Protein AF-A0A9D9D1Y9-F1 (afdb_monomer)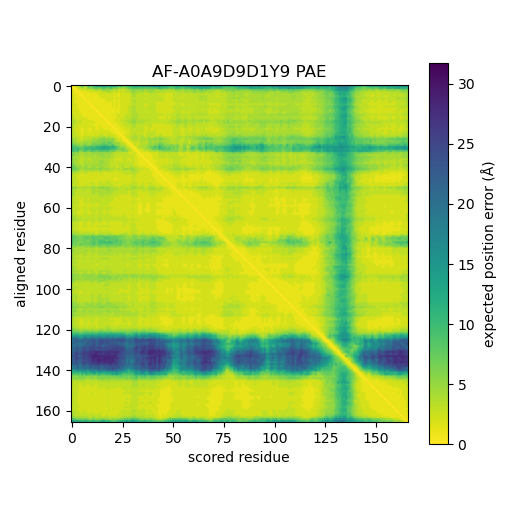

Secondary structure (DSSP, 8-state):
--S-HHHHHHHHHHHH-TT-------S---TTTHHHHHTTS--S-EEE----HHHHHHHHHHHHHHT--EEEE---TT---GGGEEEEEGGG--S-HHHHHHHHHHHHTT---SSEEEEE-SPPPGGGEE----SS-S-EE---THHHHHHHHHHHHHHHHHHHT-

pLDDT: mean 89.99, std 13.24, range [43.78, 98.75]

Structure (mmCIF, N/CA/C/O backbone):
data_AF-A0A9D9D1Y9-F1
#
_entry.id   AF-A0A9D9D1Y9-F1
#
loop_
_atom_site.group_PDB
_atom_site.id
_atom_site.type_symbol
_atom_site.label_atom_id
_atom_site.label_alt_id
_atom_site.label_comp_id
_atom_site.label_asym_id
_atom_site.label_entity_id
_atom_site.label_seq_id
_atom_site.pdbx_PDB_ins_code
_atom_site.Cartn_x
_atom_site.Cartn_y
_atom_site.Cartn_z
_atom_site.occupancy
_atom_site.B_iso_or_equiv
_atom_site.auth_seq_id
_atom_site.auth_comp_id
_atom_site.auth_asym_id
_atom_site.auth_atom_id
_atom_site.pdbx_PDB_model_num
ATOM 1 N N . VAL A 1 1 ? 2.431 9.521 -23.962 1.00 82.31 1 VAL A N 1
ATOM 2 C CA . VAL A 1 1 ? 3.677 9.560 -23.153 1.00 82.31 1 VAL A CA 1
ATOM 3 C C . VAL A 1 1 ? 3.957 11.020 -22.799 1.00 82.31 1 VAL A C 1
ATOM 5 O O . VAL A 1 1 ? 3.660 11.857 -23.636 1.00 82.31 1 VAL A O 1
ATOM 8 N N . GLY A 1 2 ? 4.406 11.341 -21.578 1.00 90.81 2 GLY A N 1
ATOM 9 C CA . GLY A 1 2 ? 4.675 12.728 -21.133 1.00 90.81 2 GLY A CA 1
ATOM 10 C C . GLY A 1 2 ? 3.537 13.443 -20.382 1.00 90.81 2 GLY A C 1
ATOM 11 O O . GLY A 1 2 ? 3.762 14.499 -19.810 1.00 90.81 2 GLY A O 1
ATOM 12 N N . ARG A 1 3 ? 2.331 12.861 -20.333 1.00 93.19 3 ARG A N 1
ATOM 13 C CA . ARG A 1 3 ? 1.211 13.367 -19.516 1.00 93.19 3 ARG A CA 1
ATOM 14 C C . ARG A 1 3 ? 1.354 12.913 -18.053 1.00 93.19 3 ARG A C 1
ATOM 16 O O . ARG A 1 3 ? 1.838 11.792 -17.845 1.00 93.19 3 ARG A O 1
ATOM 23 N N . PRO A 1 4 ? 0.885 13.695 -17.061 1.00 94.06 4 PRO A N 1
ATOM 24 C CA . PRO A 1 4 ? 0.861 13.265 -15.665 1.00 94.06 4 PRO A CA 1
ATOM 25 C C . PRO A 1 4 ? 0.110 11.946 -15.489 1.00 94.06 4 PRO A C 1
ATOM 27 O O . PRO A 1 4 ? -1.005 11.777 -15.990 1.00 94.06 4 PRO A O 1
ATOM 30 N N . LYS A 1 5 ? 0.706 11.000 -14.753 1.00 94.06 5 LYS A N 1
ATOM 31 C CA . LYS A 1 5 ? 0.113 9.668 -14.533 1.00 94.06 5 LYS A CA 1
ATOM 32 C C . LYS A 1 5 ? -1.271 9.760 -13.887 1.00 94.06 5 LYS A C 1
ATOM 34 O O . LYS A 1 5 ? -2.176 9.035 -14.289 1.00 94.06 5 LYS A O 1
ATOM 39 N N . VAL A 1 6 ? -1.428 10.669 -12.923 1.00 95.38 6 VAL A N 1
ATOM 40 C CA . VAL A 1 6 ? -2.688 10.880 -12.196 1.00 95.38 6 VAL A CA 1
ATOM 41 C C . VAL A 1 6 ? -3.806 11.382 -13.112 1.00 95.38 6 VAL A C 1
ATOM 43 O O . VAL A 1 6 ? -4.933 10.906 -13.003 1.00 95.38 6 VAL A O 1
ATOM 46 N N . ALA A 1 7 ? -3.488 12.254 -14.074 1.00 95.00 7 ALA A N 1
ATOM 47 C CA . ALA A 1 7 ? -4.458 12.766 -15.038 1.00 95.00 7 ALA A CA 1
ATOM 48 C C . ALA A 1 7 ? -4.939 11.660 -15.990 1.00 95.00 7 ALA A C 1
ATOM 50 O O . ALA A 1 7 ? -6.141 11.455 -16.144 1.00 95.00 7 ALA A O 1
ATOM 51 N N . VAL A 1 8 ? -4.005 10.889 -16.562 1.00 96.75 8 VAL A N 1
ATOM 52 C CA . VAL A 1 8 ? -4.331 9.779 -17.476 1.00 96.75 8 VAL A CA 1
ATOM 53 C C . VAL A 1 8 ? -5.170 8.708 -16.774 1.00 96.75 8 VAL A C 1
ATOM 55 O O . VAL A 1 8 ? -6.117 8.184 -17.356 1.00 96.75 8 VAL A O 1
ATOM 58 N N . LEU A 1 9 ? -4.841 8.381 -15.520 1.00 96.31 9 LEU A N 1
ATOM 59 C CA . LEU A 1 9 ? -5.599 7.394 -14.756 1.00 96.31 9 LEU A CA 1
ATOM 60 C C . LEU A 1 9 ? -7.004 7.902 -14.400 1.00 96.31 9 LEU A C 1
ATOM 62 O O . LEU A 1 9 ? -7.958 7.139 -14.506 1.00 96.31 9 LEU A O 1
ATOM 66 N N . SER A 1 10 ? -7.144 9.179 -14.027 1.00 97.25 10 SER A N 1
ATOM 67 C CA . SER A 1 10 ? -8.442 9.797 -13.723 1.00 97.25 10 SER A CA 1
ATOM 68 C C . SER A 1 10 ? -9.383 9.781 -14.929 1.00 97.25 10 SER A C 1
ATOM 70 O O . SER A 1 10 ? -10.527 9.347 -14.802 1.00 97.25 10 SER A O 1
ATOM 72 N N . GLU A 1 11 ? -8.890 10.162 -16.112 1.00 97.06 11 GLU A N 1
ATOM 73 C CA . GLU A 1 11 ? -9.649 10.060 -17.368 1.00 97.06 11 GLU A CA 1
ATOM 74 C C . GLU A 1 11 ? -10.087 8.622 -17.628 1.00 97.06 11 GLU A C 1
ATOM 76 O O . GLU A 1 11 ? -11.275 8.354 -17.792 1.00 97.06 11 GLU A O 1
ATOM 81 N N . ARG A 1 12 ? -9.148 7.672 -17.554 1.00 97.94 12 ARG A N 1
ATOM 82 C CA . ARG A 1 12 ? -9.449 6.267 -17.826 1.00 97.94 12 ARG A CA 1
ATOM 83 C C . ARG A 1 12 ? -10.492 5.688 -16.869 1.00 97.94 12 ARG A C 1
ATOM 85 O O . ARG A 1 12 ? -11.315 4.879 -17.288 1.00 97.94 12 ARG A O 1
ATOM 92 N N . LEU A 1 13 ? -10.447 6.062 -15.592 1.00 97.88 13 LEU A N 1
ATOM 93 C CA . LEU A 1 13 ? -11.426 5.618 -14.600 1.00 97.88 13 LEU A CA 1
ATOM 94 C C . LEU A 1 13 ? -12.806 6.240 -14.848 1.00 97.88 13 LEU A C 1
ATOM 96 O O . LEU A 1 13 ? -13.807 5.534 -14.731 1.00 97.88 13 LEU A O 1
ATOM 100 N N . LYS A 1 14 ? -12.875 7.514 -15.251 1.00 98.12 14 LYS A N 1
ATOM 101 C CA . LYS A 1 14 ? -14.137 8.171 -15.630 1.00 98.12 14 LYS A CA 1
ATOM 102 C C . LYS A 1 14 ? -14.740 7.596 -16.911 1.00 98.12 14 LYS A C 1
ATOM 104 O O . LYS A 1 14 ? -15.956 7.468 -16.978 1.00 98.12 14 LYS A O 1
ATOM 109 N N . ASP A 1 15 ? -13.917 7.173 -17.869 1.00 98.19 15 ASP A N 1
ATOM 110 C CA . ASP A 1 15 ? -14.390 6.455 -19.062 1.00 98.19 15 ASP A CA 1
ATOM 111 C C . ASP A 1 15 ? -15.056 5.116 -18.703 1.00 98.19 15 ASP A C 1
ATOM 113 O O . ASP A 1 15 ? -15.959 4.662 -19.401 1.00 98.19 15 ASP A O 1
ATOM 117 N N . ILE A 1 16 ? -14.601 4.462 -17.626 1.00 98.19 16 ILE A N 1
ATOM 118 C CA . ILE A 1 16 ? -15.179 3.204 -17.127 1.00 98.19 16 ILE A CA 1
ATOM 119 C C . ILE A 1 16 ? -16.464 3.474 -16.338 1.00 98.19 16 ILE A C 1
ATOM 121 O O . ILE A 1 16 ? -17.461 2.780 -16.525 1.00 98.19 16 ILE A O 1
ATOM 125 N N . ASN A 1 17 ? -16.441 4.457 -15.437 1.00 98.19 17 ASN A N 1
A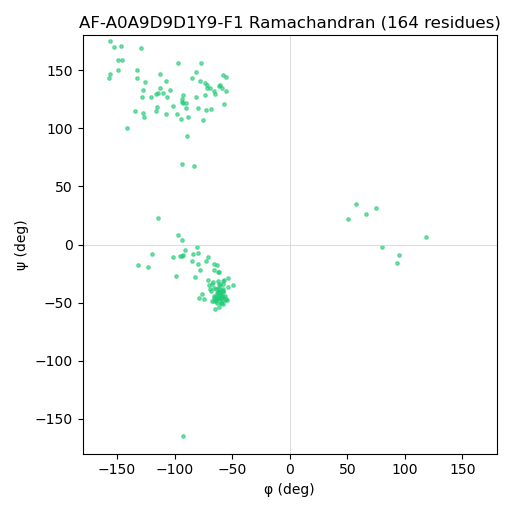TOM 126 C CA . ASN A 1 17 ? -17.598 4.853 -14.643 1.00 98.19 17 ASN A CA 1
ATOM 127 C C . ASN A 1 17 ? -17.643 6.386 -14.483 1.00 98.19 17 ASN A C 1
ATOM 129 O O . ASN A 1 17 ? -16.970 6.932 -13.600 1.00 98.19 17 ASN A O 1
ATOM 133 N N . PRO A 1 18 ? -18.484 7.082 -15.272 1.00 97.62 18 PRO A N 1
ATOM 134 C CA . PRO A 1 18 ? -18.589 8.541 -15.234 1.00 97.62 18 PRO A CA 1
ATOM 135 C C . PRO A 1 18 ? -19.084 9.112 -13.900 1.00 97.62 18 PRO A C 1
ATOM 137 O O . PRO A 1 18 ? -18.903 10.299 -13.641 1.00 97.62 18 PRO A O 1
ATOM 140 N N . ALA A 1 19 ? -19.704 8.293 -13.043 1.00 98.31 19 ALA A N 1
ATOM 141 C CA . ALA A 1 19 ? -20.199 8.725 -11.737 1.00 98.31 19 ALA A CA 1
ATOM 142 C C . ALA A 1 19 ? -19.097 8.816 -10.662 1.00 98.31 19 ALA A C 1
ATOM 144 O O . ALA A 1 19 ? -19.362 9.292 -9.555 1.00 98.31 19 ALA A O 1
ATOM 145 N N . LEU A 1 20 ? -17.869 8.364 -10.954 1.00 97.75 20 LEU A N 1
ATOM 146 C CA . LEU A 1 20 ? -16.757 8.433 -10.008 1.00 97.75 20 LEU A CA 1
ATOM 147 C C . LEU A 1 20 ? -16.369 9.883 -9.701 1.00 97.75 20 LEU A C 1
ATOM 149 O O . LEU A 1 20 ? -16.077 10.685 -10.591 1.00 97.75 20 LEU A O 1
ATOM 153 N N . ARG A 1 21 ? -16.269 10.188 -8.406 1.00 96.12 21 ARG A N 1
ATOM 154 C CA . ARG A 1 21 ? -15.601 11.393 -7.908 1.00 96.12 21 ARG A CA 1
ATOM 155 C C . ARG A 1 21 ? -14.138 11.046 -7.667 1.00 96.12 21 ARG A C 1
ATOM 157 O O . ARG A 1 21 ? -13.847 10.149 -6.883 1.00 96.12 21 ARG A O 1
ATOM 164 N N . ILE A 1 22 ? -13.243 11.704 -8.398 1.00 96.06 22 ILE A N 1
ATOM 165 C CA . ILE A 1 22 ? -11.804 11.430 -8.363 1.00 96.06 22 ILE A CA 1
ATOM 166 C C . ILE A 1 22 ? -11.077 12.738 -8.099 1.00 96.06 22 ILE A C 1
ATOM 168 O O . ILE A 1 22 ? -11.059 13.614 -8.967 1.00 96.06 22 ILE A O 1
ATOM 172 N N . ASP A 1 23 ? -10.446 12.817 -6.935 1.00 93.81 23 ASP A N 1
ATOM 173 C CA . ASP A 1 23 ? -9.508 13.872 -6.582 1.00 93.81 23 ASP A CA 1
ATOM 174 C C . ASP A 1 23 ? -8.091 13.410 -6.936 1.00 93.81 23 ASP A C 1
ATOM 176 O O . ASP A 1 23 ? -7.621 12.364 -6.483 1.00 93.81 23 ASP A O 1
ATOM 180 N N . THR A 1 24 ? -7.407 14.165 -7.795 1.00 93.44 24 THR A N 1
ATOM 181 C CA . THR A 1 24 ? -6.027 13.869 -8.197 1.00 93.44 24 THR A CA 1
ATOM 182 C C . THR A 1 24 ? -5.064 14.811 -7.505 1.00 93.44 24 THR A C 1
ATOM 184 O O . THR A 1 24 ? -5.242 16.026 -7.567 1.00 93.44 24 THR A O 1
ATOM 187 N N . VAL A 1 25 ? -3.994 14.259 -6.941 1.00 90.25 25 VAL A N 1
ATOM 188 C CA . VAL A 1 25 ? -2.893 15.039 -6.376 1.00 90.25 25 VAL A CA 1
ATOM 189 C C . VAL A 1 25 ? -1.635 14.750 -7.185 1.00 90.25 25 VAL A C 1
ATOM 191 O O . VAL A 1 25 ? -1.142 13.623 -7.207 1.00 90.25 25 VAL A O 1
ATOM 194 N N . GLU A 1 26 ? -1.121 15.770 -7.866 1.00 90.12 26 GLU A N 1
ATOM 195 C CA . GLU A 1 26 ? 0.132 15.692 -8.617 1.00 90.12 26 GLU A CA 1
ATOM 196 C C . GLU A 1 26 ? 1.306 16.156 -7.746 1.00 90.12 26 GLU A C 1
ATOM 198 O O . GLU A 1 26 ? 1.883 17.222 -7.943 1.00 90.12 26 GLU A O 1
ATOM 203 N N . SER A 1 27 ? 1.644 15.357 -6.737 1.00 85.31 27 SER A N 1
ATOM 204 C CA . SER A 1 27 ? 2.805 15.586 -5.878 1.00 85.31 27 SER A CA 1
ATOM 205 C C . SER A 1 27 ? 3.438 14.266 -5.448 1.00 85.31 27 SER A C 1
ATOM 207 O O . SER A 1 27 ? 2.816 13.201 -5.499 1.00 85.31 27 SER A O 1
ATOM 209 N N . PHE A 1 28 ? 4.706 14.321 -5.042 1.00 81.25 28 PHE A N 1
ATOM 210 C CA . PHE A 1 28 ? 5.346 13.191 -4.382 1.00 81.25 28 PHE A CA 1
ATOM 211 C C . PHE A 1 28 ? 5.043 13.220 -2.888 1.00 81.25 28 PHE A C 1
ATOM 213 O O . PHE A 1 28 ? 5.009 14.278 -2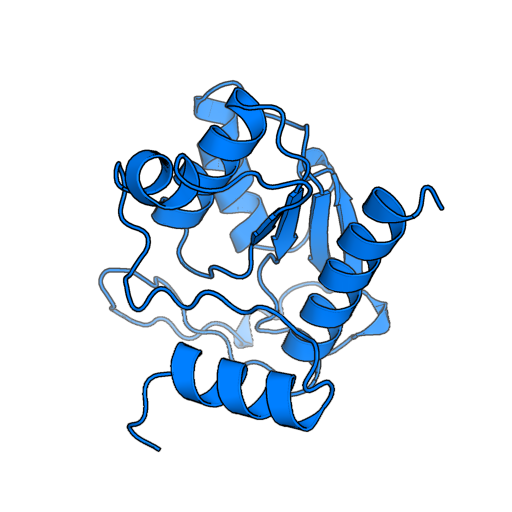.265 1.00 81.25 28 PHE A O 1
ATOM 220 N N . LEU A 1 29 ? 4.864 12.033 -2.309 1.00 83.94 29 LEU A N 1
ATOM 221 C CA . LEU A 1 29 ? 4.785 11.886 -0.865 1.00 83.94 29 LEU A CA 1
ATOM 222 C C . LEU A 1 29 ? 6.200 12.018 -0.285 1.00 83.94 29 LEU A C 1
ATOM 224 O O . LEU A 1 29 ? 7.030 11.122 -0.443 1.00 83.94 29 LEU A O 1
ATOM 228 N N . GLU A 1 30 ? 6.477 13.135 0.372 1.00 81.94 30 GLU A N 1
ATOM 229 C CA . GLU A 1 30 ? 7.732 13.388 1.081 1.00 81.94 30 GLU A CA 1
ATOM 230 C C . GLU A 1 30 ? 7.600 13.085 2.578 1.00 81.94 30 GLU A C 1
ATOM 232 O O . GLU A 1 30 ? 6.500 13.124 3.147 1.00 81.94 30 GLU A O 1
ATOM 237 N N . GLU A 1 31 ? 8.728 12.802 3.233 1.00 71.62 31 GLU A N 1
ATOM 238 C CA . GLU A 1 31 ? 8.776 12.658 4.690 1.00 71.62 31 GLU A CA 1
ATOM 239 C C . GLU A 1 31 ? 8.252 13.955 5.344 1.00 71.62 31 GLU A C 1
ATOM 241 O O . GLU A 1 31 ? 8.754 15.041 5.078 1.00 71.62 31 GLU A O 1
ATOM 246 N N . GLY A 1 32 ? 7.194 13.854 6.156 1.00 78.50 32 GLY A N 1
ATOM 247 C CA . GLY A 1 32 ? 6.539 15.005 6.802 1.00 78.50 32 GLY A CA 1
ATOM 248 C C . GLY A 1 32 ? 5.347 15.609 6.044 1.00 78.50 32 GLY A C 1
ATOM 249 O O . GLY A 1 32 ? 4.529 16.288 6.658 1.00 78.50 32 GLY A O 1
ATOM 250 N N . SER A 1 33 ? 5.170 15.302 4.755 1.00 84.50 33 SER A N 1
ATOM 251 C CA . SER A 1 33 ? 4.039 15.816 3.957 1.00 84.50 33 SER A CA 1
ATOM 252 C C . SER A 1 33 ? 2.750 14.993 4.087 1.00 84.50 33 SER A C 1
ATOM 254 O O . SER A 1 33 ? 1.678 15.464 3.717 1.00 84.50 33 SER A O 1
ATOM 256 N N . VAL A 1 34 ? 2.837 13.772 4.633 1.00 90.94 34 VAL A N 1
ATOM 257 C CA . VAL A 1 34 ? 1.725 12.803 4.669 1.00 90.94 34 VAL A CA 1
ATOM 258 C C . VAL A 1 34 ? 0.481 13.374 5.344 1.00 90.94 34 VAL A C 1
ATOM 260 O O . VAL A 1 34 ? -0.608 13.273 4.792 1.00 90.94 34 VAL A O 1
ATOM 263 N N . ALA A 1 35 ? 0.642 13.993 6.515 1.00 90.94 35 ALA A N 1
ATOM 264 C CA . ALA A 1 35 ? -0.479 14.560 7.258 1.00 90.94 35 ALA A CA 1
ATOM 265 C C . ALA A 1 35 ? -1.109 15.737 6.505 1.00 90.94 35 ALA A C 1
ATOM 267 O O . ALA A 1 35 ? -2.310 15.737 6.278 1.00 90.94 35 ALA A O 1
ATOM 268 N N . ALA A 1 36 ? -0.293 16.680 6.022 1.00 90.44 36 ALA A N 1
ATOM 269 C CA . ALA A 1 36 ? -0.779 17.815 5.238 1.00 90.44 36 ALA A CA 1
ATOM 270 C C . ALA A 1 36 ? -1.540 17.375 3.977 1.00 90.44 36 ALA A C 1
ATOM 272 O O . ALA A 1 36 ? -2.507 18.023 3.582 1.00 90.44 36 ALA A O 1
ATOM 273 N N . LEU A 1 37 ? -1.115 16.265 3.365 1.00 90.00 37 LEU A N 1
ATOM 274 C CA . LEU A 1 37 ? -1.767 15.712 2.190 1.00 90.00 37 LEU A CA 1
ATOM 275 C C . LEU A 1 37 ? -3.068 14.972 2.519 1.00 90.00 37 LEU A C 1
ATOM 277 O O . LEU A 1 37 ? -4.031 15.102 1.773 1.00 90.00 37 LEU A O 1
ATOM 281 N N . LEU A 1 38 ? -3.091 14.164 3.582 1.00 91.69 38 LEU A N 1
ATOM 282 C CA . LEU A 1 38 ? -4.186 13.226 3.845 1.00 91.69 38 LEU A CA 1
ATOM 283 C C . LEU A 1 38 ? -5.213 13.727 4.866 1.00 91.69 38 LEU A C 1
ATOM 285 O O . LEU A 1 38 ? -6.369 13.335 4.761 1.00 91.69 38 LEU A O 1
ATOM 289 N N . ASP A 1 39 ? -4.844 14.608 5.800 1.00 92.44 39 ASP A N 1
ATOM 290 C CA . ASP A 1 39 ? -5.760 15.160 6.812 1.00 92.44 39 ASP A CA 1
ATOM 291 C C . ASP A 1 39 ? -6.987 15.896 6.225 1.00 92.44 39 ASP A C 1
ATOM 293 O O . ASP A 1 39 ? -8.046 15.842 6.853 1.00 92.44 39 ASP A O 1
ATOM 297 N N . PRO A 1 40 ? -6.922 16.548 5.042 1.00 92.56 40 PRO A N 1
ATOM 298 C CA . PRO A 1 40 ? -8.112 17.117 4.404 1.00 92.56 40 PRO A CA 1
ATOM 299 C C . PRO A 1 40 ? -9.147 16.075 3.949 1.00 92.56 40 PRO A C 1
ATOM 301 O O . PRO A 1 40 ? -10.290 16.436 3.667 1.00 92.56 40 PRO A O 1
ATOM 304 N N . PHE A 1 41 ? -8.768 14.797 3.853 1.00 90.12 41 PHE A N 1
ATOM 305 C CA . PHE A 1 41 ? -9.617 13.722 3.353 1.00 90.12 41 PHE A CA 1
ATOM 306 C C . PHE A 1 41 ? -10.081 12.809 4.488 1.00 90.12 41 PHE A C 1
ATOM 308 O O . PHE A 1 41 ? -9.317 12.420 5.371 1.00 90.12 41 PHE A O 1
ATOM 315 N N . ARG A 1 42 ? -11.343 12.377 4.426 1.00 91.75 42 ARG A N 1
ATOM 316 C CA . ARG A 1 42 ? -11.822 11.261 5.244 1.00 91.75 42 ARG A CA 1
ATOM 317 C C . ARG A 1 42 ? -11.580 9.963 4.482 1.00 91.75 42 ARG A C 1
ATOM 319 O O . ARG A 1 42 ? -12.235 9.717 3.475 1.00 91.75 42 ARG A O 1
ATOM 326 N N . LEU A 1 43 ? -10.637 9.157 4.961 1.00 95.81 43 LEU A N 1
ATOM 327 C CA . LEU A 1 43 ? -10.263 7.892 4.332 1.00 95.81 43 LEU A CA 1
ATOM 328 C C . LEU A 1 43 ? -10.889 6.716 5.080 1.00 95.81 43 LEU A C 1
ATOM 330 O O . LEU A 1 43 ? -10.575 6.492 6.247 1.00 95.81 43 LEU A O 1
ATOM 334 N N . ASP A 1 44 ? -11.725 5.944 4.392 1.00 97.56 44 ASP A N 1
ATOM 335 C CA . ASP A 1 44 ? -12.268 4.690 4.930 1.00 97.56 44 ASP A CA 1
ATOM 336 C C . ASP A 1 44 ? -11.279 3.524 4.762 1.00 97.56 44 ASP A C 1
ATOM 338 O O . ASP A 1 44 ? -11.270 2.578 5.546 1.00 97.56 44 ASP A O 1
ATOM 342 N N . PHE A 1 45 ? -10.419 3.596 3.743 1.00 98.25 45 PHE A N 1
ATOM 343 C CA . PHE A 1 45 ? -9.386 2.603 3.478 1.00 98.25 45 PHE A CA 1
ATOM 344 C C . PHE A 1 45 ? -8.249 3.203 2.645 1.00 98.25 45 PHE A C 1
ATOM 346 O O . PHE A 1 45 ? -8.500 3.991 1.731 1.00 98.25 45 PHE A O 1
ATOM 353 N N . LEU A 1 46 ? -7.003 2.800 2.906 1.00 98.06 46 LEU A N 1
ATOM 354 C CA . LEU A 1 46 ? -5.836 3.227 2.131 1.00 98.06 46 LEU A CA 1
ATOM 355 C C . LEU A 1 46 ? -5.177 2.065 1.370 1.00 98.06 46 LEU A C 1
ATOM 357 O O . LEU A 1 46 ? -4.845 1.025 1.939 1.00 98.06 46 LEU A O 1
ATOM 361 N N . VAL A 1 47 ? -4.924 2.273 0.075 1.00 98.38 47 VAL A N 1
ATOM 362 C CA . VAL A 1 47 ? -4.132 1.364 -0.766 1.00 98.38 47 VAL A CA 1
ATOM 363 C C . VAL A 1 47 ? -2.782 2.004 -1.065 1.00 98.38 47 VAL A C 1
ATOM 365 O O . VAL A 1 47 ? -2.693 2.991 -1.791 1.00 98.38 47 VAL A O 1
ATOM 368 N N . ASP A 1 48 ? -1.716 1.424 -0.527 1.00 97.62 48 ASP A N 1
ATOM 369 C CA . ASP A 1 48 ? -0.348 1.884 -0.738 1.00 97.62 48 ASP A CA 1
ATOM 370 C C . ASP A 1 48 ? 0.345 1.068 -1.841 1.00 97.62 48 ASP A C 1
ATOM 372 O O . ASP A 1 48 ? 0.657 -0.110 -1.667 1.00 97.62 48 ASP A O 1
ATOM 376 N N . ALA A 1 49 ? 0.631 1.727 -2.967 1.00 95.38 49 ALA A N 1
ATOM 377 C CA . ALA A 1 49 ? 1.382 1.182 -4.101 1.00 95.38 49 ALA A CA 1
ATOM 378 C C . ALA A 1 49 ? 2.738 1.890 -4.323 1.00 95.38 49 ALA A C 1
ATOM 380 O O . ALA A 1 49 ? 3.277 1.884 -5.430 1.00 95.38 49 ALA A O 1
ATOM 381 N N . ILE A 1 50 ? 3.294 2.522 -3.284 1.00 92.62 50 ILE A N 1
ATOM 382 C CA . ILE A 1 50 ? 4.593 3.206 -3.334 1.00 92.62 50 ILE A CA 1
ATOM 383 C C . ILE A 1 50 ? 5.724 2.169 -3.359 1.00 92.62 50 ILE A C 1
ATOM 385 O O . ILE A 1 50 ? 5.692 1.193 -2.616 1.00 92.62 50 ILE A O 1
ATOM 389 N N . ASP A 1 51 ? 6.764 2.386 -4.160 1.00 86.94 51 ASP A N 1
ATOM 390 C CA . ASP A 1 51 ? 7.939 1.504 -4.245 1.00 86.94 51 ASP A CA 1
ATOM 391 C C . ASP A 1 51 ? 9.161 2.029 -3.465 1.00 86.94 51 ASP A C 1
ATOM 393 O O . ASP A 1 51 ? 10.140 1.311 -3.256 1.00 86.94 51 ASP A O 1
ATOM 397 N N . THR A 1 52 ? 9.100 3.277 -2.998 1.00 87.38 52 THR A N 1
ATOM 398 C CA . THR A 1 52 ? 10.178 3.941 -2.262 1.00 87.38 52 THR A CA 1
ATOM 399 C C . THR A 1 52 ? 10.003 3.760 -0.753 1.00 87.38 52 THR A C 1
ATOM 401 O O . THR A 1 52 ? 8.949 4.039 -0.184 1.00 87.38 52 THR A O 1
ATOM 404 N N . LEU A 1 53 ? 11.065 3.302 -0.083 1.00 90.62 53 LEU A N 1
ATOM 405 C CA . LEU A 1 53 ? 11.001 2.837 1.306 1.00 90.62 53 LEU A CA 1
ATOM 406 C C . LEU A 1 53 ? 10.623 3.933 2.315 1.00 90.62 53 LEU A C 1
ATOM 408 O O . LEU A 1 53 ? 9.829 3.682 3.212 1.00 90.62 53 LEU A O 1
ATOM 412 N N . SER A 1 54 ? 11.208 5.124 2.202 1.00 90.88 54 SER A N 1
ATOM 413 C CA . SER A 1 54 ? 10.998 6.214 3.165 1.00 90.88 54 SER A CA 1
ATOM 414 C C . SER A 1 54 ? 9.552 6.736 3.185 1.00 90.88 54 SER A C 1
ATOM 416 O O . SER A 1 54 ? 8.914 6.617 4.233 1.00 90.88 54 SER A O 1
ATOM 418 N N . PRO A 1 55 ? 8.972 7.178 2.049 1.00 92.81 55 PRO A N 1
ATOM 419 C CA . PRO A 1 55 ? 7.570 7.596 1.994 1.00 92.81 55 PRO A CA 1
ATOM 420 C C . PRO A 1 55 ? 6.594 6.501 2.437 1.00 92.81 55 PRO A C 1
ATOM 422 O O . PRO A 1 55 ? 5.658 6.774 3.185 1.00 92.81 55 PRO A O 1
ATOM 425 N N . LYS A 1 56 ? 6.852 5.241 2.050 1.00 94.69 56 LYS A N 1
ATOM 426 C CA . LYS A 1 56 ? 6.046 4.086 2.472 1.00 94.69 56 LYS A CA 1
ATOM 427 C C . LYS A 1 56 ? 5.996 3.944 3.997 1.00 94.69 56 LYS A C 1
ATOM 429 O O . LYS A 1 56 ? 4.927 3.721 4.555 1.00 94.69 56 LYS A O 1
ATOM 434 N N . ILE A 1 57 ? 7.133 4.081 4.682 1.00 95.88 57 ILE A N 1
ATOM 435 C CA . ILE A 1 57 ? 7.184 3.980 6.149 1.00 95.88 57 ILE A CA 1
ATOM 436 C C . ILE A 1 57 ? 6.381 5.101 6.805 1.00 95.88 57 ILE A C 1
ATOM 438 O O . ILE A 1 57 ? 5.569 4.814 7.682 1.00 95.88 57 ILE A O 1
ATOM 442 N N . CYS A 1 58 ? 6.552 6.345 6.351 1.00 95.12 58 CYS A N 1
ATOM 443 C CA . CYS A 1 58 ? 5.794 7.480 6.877 1.00 95.12 58 CYS A CA 1
ATOM 444 C C . CYS A 1 58 ? 4.283 7.307 6.672 1.00 95.12 58 CYS A C 1
ATOM 446 O O . CYS A 1 58 ? 3.510 7.584 7.588 1.00 95.12 58 CYS A O 1
ATOM 448 N N . LEU A 1 59 ? 3.866 6.805 5.506 1.00 96.31 59 LEU A N 1
ATOM 449 C CA . LEU A 1 59 ? 2.462 6.536 5.206 1.00 96.31 59 LEU A CA 1
ATOM 450 C C . LEU A 1 59 ? 1.871 5.464 6.128 1.00 96.31 59 LEU A C 1
ATOM 452 O O . LEU A 1 59 ? 0.815 5.675 6.718 1.00 96.31 59 LEU A O 1
ATOM 456 N N . ILE A 1 60 ? 2.583 4.348 6.312 1.00 97.38 60 ILE A N 1
ATOM 457 C CA . ILE A 1 60 ? 2.168 3.273 7.223 1.00 97.38 60 ILE A CA 1
ATOM 458 C C . ILE A 1 60 ? 2.045 3.797 8.658 1.00 97.38 60 ILE A C 1
ATOM 460 O O . ILE A 1 60 ? 1.055 3.521 9.328 1.00 97.38 60 ILE A O 1
ATOM 464 N N . GLN A 1 61 ? 3.023 4.572 9.137 1.00 96.62 61 GLN A N 1
ATOM 465 C CA . GLN A 1 61 ? 2.964 5.162 10.477 1.00 96.62 61 GLN A CA 1
ATOM 466 C C . GLN A 1 61 ? 1.751 6.075 10.647 1.00 96.62 61 GLN A C 1
ATOM 468 O O . GLN A 1 61 ? 1.071 5.985 11.665 1.00 96.62 61 GLN A O 1
ATOM 473 N N . TYR A 1 62 ? 1.475 6.927 9.657 1.00 96.31 62 TYR A N 1
ATOM 474 C CA . TYR A 1 62 ? 0.318 7.817 9.673 1.00 96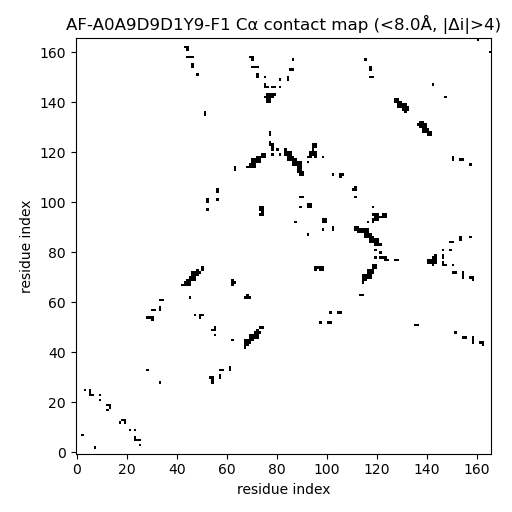.31 62 TYR A CA 1
ATOM 475 C C . TYR A 1 62 ? -0.993 7.027 9.763 1.00 96.31 62 TYR A C 1
ATOM 477 O O . TYR A 1 62 ? -1.798 7.283 10.658 1.00 96.31 62 TYR A O 1
ATOM 485 N N . CYS A 1 63 ? -1.180 6.023 8.900 1.00 97.62 63 CYS A N 1
ATOM 486 C CA . CYS A 1 63 ? -2.387 5.199 8.903 1.00 97.62 63 CYS A CA 1
ATOM 487 C C . CYS A 1 63 ? -2.574 4.458 10.229 1.00 97.62 63 CYS A C 1
ATOM 489 O O . CYS A 1 63 ? -3.654 4.521 10.809 1.00 97.62 63 CYS A O 1
ATOM 491 N N . LEU A 1 64 ? -1.520 3.822 10.752 1.00 97.62 64 LEU A N 1
ATOM 492 C CA . LEU A 1 64 ? -1.588 3.108 12.029 1.00 97.62 64 LEU A CA 1
ATOM 493 C C . LEU A 1 64 ? -1.890 4.050 13.202 1.00 97.62 64 LEU A C 1
ATOM 495 O O . LEU A 1 64 ? -2.710 3.716 14.052 1.00 97.62 64 LEU A O 1
ATOM 499 N N . ALA A 1 65 ? -1.275 5.235 13.239 1.00 96.12 65 ALA A N 1
ATOM 500 C CA . ALA A 1 65 ? -1.512 6.221 14.293 1.00 96.12 65 ALA A CA 1
ATOM 501 C C . ALA A 1 65 ? -2.938 6.798 14.263 1.00 96.12 65 ALA A C 1
ATOM 503 O O . ALA A 1 65 ? -3.491 7.124 15.311 1.00 96.12 65 ALA A O 1
ATOM 504 N N . LYS A 1 66 ? -3.537 6.921 13.074 1.00 96.50 66 LYS A N 1
ATOM 505 C CA . LYS A 1 66 ? -4.906 7.423 12.875 1.00 96.50 66 LYS A CA 1
ATOM 506 C C . LYS A 1 66 ? -5.969 6.318 12.888 1.00 96.50 66 LYS A C 1
ATOM 508 O O . LYS A 1 66 ? -7.151 6.630 12.797 1.00 96.50 66 LYS A O 1
ATOM 513 N N . GLY A 1 67 ? -5.568 5.048 12.978 1.00 97.00 67 GLY A N 1
ATOM 514 C CA . GLY A 1 67 ? -6.482 3.909 12.883 1.00 97.00 67 GLY A CA 1
ATOM 515 C C . GLY A 1 67 ? -7.122 3.742 11.501 1.00 97.00 67 GLY A C 1
ATOM 516 O O . GLY A 1 67 ? -8.214 3.193 11.412 1.00 97.00 67 GLY A O 1
ATOM 517 N N . ILE A 1 68 ? -6.469 4.219 10.434 1.00 98.12 68 ILE A N 1
ATOM 518 C CA . ILE A 1 68 ? -6.948 4.086 9.052 1.00 98.12 68 ILE A CA 1
ATOM 519 C C . ILE A 1 68 ? -6.604 2.674 8.550 1.00 98.12 68 ILE A C 1
ATOM 521 O O . ILE A 1 68 ? -5.416 2.341 8.452 1.00 98.12 68 ILE A O 1
ATOM 525 N N . PRO A 1 69 ? -7.602 1.843 8.203 1.00 98.19 69 PRO A N 1
ATOM 526 C CA . PRO A 1 69 ? -7.372 0.520 7.633 1.00 98.19 69 PRO A CA 1
ATOM 527 C C . PRO A 1 69 ? -6.613 0.620 6.309 1.00 98.19 69 PRO A C 1
ATOM 529 O O . PRO A 1 69 ? -6.898 1.487 5.481 1.00 98.19 69 PRO A O 1
ATOM 532 N N . MET A 1 70 ? -5.630 -0.258 6.092 1.00 98.56 70 MET A N 1
ATOM 533 C CA . MET A 1 70 ? -4.806 -0.182 4.888 1.00 98.56 70 MET A CA 1
ATOM 534 C C . MET A 1 70 ? -4.292 -1.528 4.384 1.00 98.56 70 MET A C 1
ATOM 536 O O . MET A 1 70 ? -4.133 -2.494 5.139 1.00 98.56 70 MET A O 1
ATOM 540 N N . VAL A 1 71 ? -3.934 -1.535 3.100 1.00 98.75 71 VAL A N 1
ATOM 541 C CA . VAL A 1 71 ? -3.106 -2.560 2.463 1.00 98.75 71 VAL A CA 1
ATOM 542 C C . VAL A 1 71 ? -1.910 -1.909 1.774 1.00 98.75 71 VAL A C 1
ATOM 544 O O . VAL A 1 71 ? -2.042 -0.865 1.138 1.00 98.75 71 VAL A O 1
ATOM 547 N N . SER A 1 72 ? -0.737 -2.529 1.876 1.00 98.50 72 SER A N 1
ATOM 548 C CA . SER A 1 72 ? 0.479 -2.069 1.205 1.00 98.50 72 SER A CA 1
ATOM 549 C C . SER A 1 72 ? 1.025 -3.135 0.259 1.00 98.50 72 SER A C 1
ATOM 551 O O . SER A 1 72 ? 1.270 -4.278 0.654 1.00 98.50 72 SER A O 1
ATOM 553 N N . ALA A 1 73 ? 1.245 -2.765 -0.999 1.00 97.88 73 ALA A N 1
ATOM 554 C CA . ALA A 1 73 ? 1.942 -3.595 -1.966 1.00 97.88 73 ALA A CA 1
ATOM 555 C C . ALA A 1 73 ? 3.445 -3.613 -1.656 1.00 97.88 73 ALA A C 1
ATOM 557 O O . ALA A 1 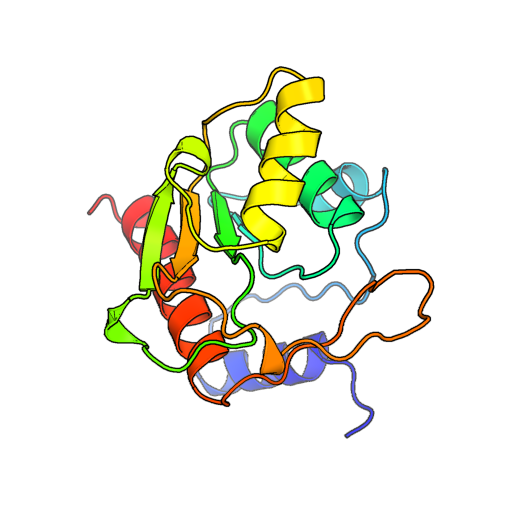73 ? 4.086 -2.569 -1.482 1.00 97.88 73 ALA A O 1
ATOM 558 N N . MET A 1 74 ? 4.004 -4.820 -1.577 1.00 95.62 74 MET A N 1
ATOM 559 C CA . MET A 1 74 ? 5.438 -5.050 -1.435 1.00 95.62 74 MET A CA 1
ATOM 560 C C . MET A 1 74 ? 6.088 -5.239 -2.818 1.00 95.62 74 MET A C 1
ATOM 562 O O . MET A 1 74 ? 5.522 -4.887 -3.850 1.00 95.62 74 MET A O 1
ATOM 566 N N . GLY A 1 75 ? 7.316 -5.762 -2.860 1.00 89.81 75 GLY A N 1
ATOM 567 C CA . GLY A 1 75 ? 8.059 -5.921 -4.109 1.00 89.81 75 GLY A CA 1
ATOM 568 C C . GLY A 1 75 ? 7.450 -6.986 -5.026 1.00 89.81 75 GLY A C 1
ATOM 569 O O . GLY A 1 75 ? 7.466 -8.165 -4.676 1.00 89.81 75 GLY A O 1
ATOM 570 N N . ALA A 1 76 ? 6.978 -6.556 -6.199 1.00 85.94 76 ALA A N 1
ATOM 571 C CA . ALA A 1 76 ? 6.467 -7.408 -7.280 1.00 85.94 76 ALA A CA 1
ATOM 572 C C . ALA A 1 76 ? 7.530 -7.771 -8.341 1.00 85.94 76 ALA A C 1
ATOM 574 O O . ALA A 1 76 ? 7.277 -8.599 -9.212 1.00 85.94 76 ALA A O 1
ATOM 575 N N . GLY A 1 77 ? 8.705 -7.136 -8.301 1.00 84.81 77 GLY A N 1
ATOM 576 C CA . GLY A 1 77 ? 9.785 -7.395 -9.256 1.00 84.81 77 GLY A CA 1
ATOM 577 C C . GLY A 1 77 ? 10.548 -8.685 -8.961 1.00 84.81 77 GLY A C 1
ATOM 578 O O . GLY A 1 77 ? 10.570 -9.141 -7.817 1.00 84.81 77 GLY A O 1
ATOM 579 N N . ALA A 1 78 ? 11.187 -9.245 -9.993 1.00 83.19 78 ALA A N 1
ATOM 580 C CA . ALA A 1 78 ? 11.866 -10.545 -9.954 1.00 83.19 78 ALA A CA 1
ATOM 581 C C . ALA A 1 78 ? 10.957 -11.721 -9.543 1.00 83.19 78 ALA A C 1
ATOM 583 O O . ALA A 1 78 ? 11.390 -12.637 -8.843 1.00 83.19 78 ALA A O 1
ATOM 584 N N . LYS A 1 79 ? 9.683 -11.666 -9.946 1.00 85.56 79 LYS A N 1
ATOM 585 C CA . LYS A 1 79 ? 8.661 -12.689 -9.691 1.00 85.56 79 LYS A CA 1
ATOM 586 C C . LYS A 1 79 ? 7.917 -12.997 -10.987 1.00 85.56 79 LYS A C 1
ATOM 588 O O . LYS A 1 79 ? 7.638 -12.075 -11.762 1.00 85.56 79 LYS A O 1
ATOM 593 N N . CYS A 1 80 ? 7.549 -14.253 -11.195 1.00 90.00 80 CYS A N 1
ATOM 594 C CA . CYS A 1 80 ? 6.715 -14.679 -12.322 1.00 90.00 80 CYS A CA 1
ATOM 595 C C . CYS A 1 80 ? 5.546 -15.587 -11.909 1.00 90.00 80 CYS A C 1
ATOM 597 O O . CYS A 1 80 ? 4.561 -15.684 -12.634 1.00 90.00 80 CYS A O 1
ATOM 599 N N . ASP A 1 81 ? 5.566 -16.195 -10.726 1.00 93.06 81 ASP A N 1
ATOM 600 C CA . ASP A 1 81 ? 4.498 -17.098 -10.304 1.00 93.06 81 ASP A CA 1
ATOM 601 C C . ASP A 1 81 ? 3.376 -16.334 -9.587 1.00 93.06 81 ASP A C 1
ATOM 603 O O . ASP A 1 81 ? 3.405 -16.097 -8.375 1.00 93.06 81 ASP A O 1
ATOM 607 N N . ALA A 1 82 ? 2.352 -15.942 -10.350 1.00 94.44 82 ALA A N 1
ATOM 608 C CA . ALA A 1 82 ? 1.191 -15.223 -9.826 1.00 94.44 82 ALA A CA 1
ATOM 609 C C . ALA A 1 82 ? 0.406 -16.031 -8.774 1.00 94.44 82 ALA A C 1
ATOM 611 O O . ALA A 1 82 ? -0.259 -15.445 -7.919 1.00 94.44 82 ALA A O 1
ATOM 612 N N . THR A 1 83 ? 0.505 -17.365 -8.784 1.00 95.88 83 THR A N 1
ATOM 613 C CA . THR A 1 83 ? -0.198 -18.226 -7.820 1.00 95.88 83 THR A CA 1
ATOM 614 C C . THR A 1 83 ? 0.412 -18.154 -6.420 1.00 95.88 83 THR A C 1
ATOM 616 O O . THR A 1 83 ? -0.221 -18.568 -5.447 1.00 95.88 83 THR A O 1
ATOM 619 N N . LYS A 1 84 ? 1.619 -17.588 -6.291 1.00 96.31 84 LYS A N 1
ATOM 620 C CA . LYS A 1 84 ? 2.331 -17.381 -5.021 1.00 96.31 84 LYS A CA 1
ATOM 621 C C . LYS A 1 84 ? 2.097 -16.010 -4.398 1.00 96.31 84 LYS A C 1
ATOM 623 O O . LYS A 1 84 ? 2.674 -15.721 -3.351 1.00 96.31 84 LYS A O 1
ATOM 628 N N . VAL A 1 85 ? 1.246 -15.175 -4.992 1.00 97.81 85 VAL A N 1
ATOM 629 C CA . VAL A 1 85 ? 0.835 -13.911 -4.372 1.00 97.81 85 VAL A CA 1
ATOM 630 C C . VAL A 1 85 ? -0.049 -14.200 -3.156 1.00 97.81 85 VAL A C 1
ATOM 632 O O . VAL A 1 85 ? -0.932 -15.063 -3.181 1.00 97.81 85 VAL A O 1
ATOM 635 N N . ARG A 1 86 ? 0.221 -13.499 -2.057 1.00 98.06 86 ARG A N 1
ATOM 636 C CA . ARG A 1 86 ? -0.452 -13.641 -0.765 1.00 98.06 86 ARG A CA 1
ATOM 637 C C . ARG A 1 86 ? -0.832 -12.281 -0.206 1.00 98.06 86 ARG A C 1
ATOM 639 O O . ARG A 1 86 ? -0.135 -11.289 -0.413 1.00 98.06 86 ARG A O 1
ATOM 646 N N . LEU A 1 87 ? -1.913 -12.285 0.567 1.00 98.44 87 LEU A N 1
ATOM 647 C CA . LEU A 1 87 ? -2.360 -11.185 1.412 1.00 98.44 87 LEU A CA 1
ATOM 648 C C . LEU A 1 87 ? -2.271 -11.649 2.867 1.00 98.44 87 LEU A C 1
ATOM 650 O O . LEU A 1 87 ? -2.929 -12.617 3.243 1.00 98.44 87 LEU A O 1
ATOM 654 N N . ALA A 1 88 ? -1.453 -10.985 3.678 1.00 98.50 88 ALA A N 1
ATOM 655 C CA . ALA A 1 88 ? -1.320 -11.291 5.102 1.00 98.50 88 ALA A CA 1
ATOM 656 C C . ALA A 1 88 ? -0.891 -10.047 5.885 1.00 98.50 88 ALA A C 1
ATOM 658 O O . ALA A 1 88 ? -0.502 -9.047 5.290 1.00 98.50 88 ALA A O 1
ATOM 659 N N . ASP A 1 89 ? -0.917 -10.108 7.217 1.00 98.56 89 ASP A N 1
ATOM 660 C CA . ASP A 1 89 ? -0.283 -9.071 8.034 1.00 98.56 89 ASP A CA 1
ATOM 661 C C . ASP A 1 89 ? 1.214 -8.947 7.700 1.00 98.56 89 ASP A C 1
ATOM 663 O O . ASP A 1 89 ? 1.887 -9.948 7.422 1.00 98.56 89 ASP A O 1
ATOM 667 N N . ILE A 1 90 ? 1.756 -7.727 7.775 1.00 98.31 90 ILE A N 1
ATOM 668 C CA . ILE A 1 90 ? 3.170 -7.453 7.494 1.00 98.31 90 ILE A CA 1
ATOM 669 C C . ILE A 1 90 ? 4.122 -8.402 8.238 1.00 98.31 90 ILE A C 1
ATOM 671 O O . ILE A 1 90 ? 5.139 -8.805 7.669 1.00 98.31 90 ILE A O 1
ATOM 675 N N . SER A 1 91 ? 3.795 -8.820 9.466 1.00 98.06 91 SER A N 1
ATOM 676 C CA . SER A 1 91 ? 4.621 -9.724 10.278 1.00 98.06 91 SER A CA 1
ATOM 677 C C . SER A 1 91 ? 4.824 -11.106 9.653 1.00 98.06 91 SER A C 1
ATOM 679 O O . SER A 1 91 ? 5.815 -11.770 9.957 1.00 98.06 91 SER A O 1
ATOM 681 N N . LYS A 1 92 ? 3.915 -11.539 8.772 1.00 98.19 92 LYS A N 1
ATOM 682 C CA . LYS A 1 92 ? 3.929 -12.861 8.127 1.00 98.19 92 LYS A CA 1
ATOM 683 C C . LYS A 1 92 ? 4.637 -12.873 6.776 1.00 98.19 92 LYS A C 1
ATOM 685 O O . LYS A 1 92 ? 4.868 -13.940 6.226 1.00 98.19 92 LYS A O 1
ATOM 690 N N . THR A 1 93 ? 4.998 -11.707 6.249 1.00 97.44 93 THR A N 1
ATOM 691 C CA . THR A 1 93 ? 5.621 -11.598 4.926 1.00 97.44 93 THR A CA 1
ATOM 692 C C . THR A 1 93 ? 7.013 -12.247 4.878 1.00 97.44 93 THR A C 1
ATOM 694 O O . THR A 1 93 ? 7.891 -11.959 5.701 1.00 97.44 93 THR A O 1
ATOM 697 N N . CYS A 1 94 ? 7.265 -13.067 3.860 1.00 94.81 94 CYS A N 1
ATOM 698 C CA . CYS A 1 94 ? 8.535 -13.758 3.614 1.00 94.81 94 CYS A CA 1
ATOM 699 C C .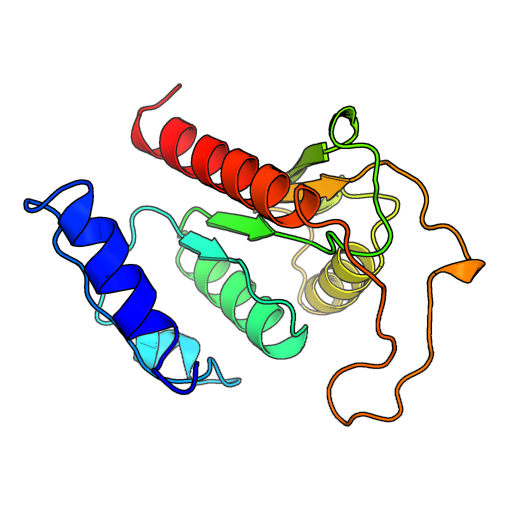 CYS A 1 94 ? 9.019 -13.542 2.167 1.00 94.81 94 CYS A C 1
ATOM 701 O O . CYS A 1 94 ? 8.311 -12.948 1.358 1.00 94.81 94 CYS A O 1
ATOM 703 N N . TYR A 1 95 ? 10.270 -13.921 1.872 1.00 91.38 95 TYR A N 1
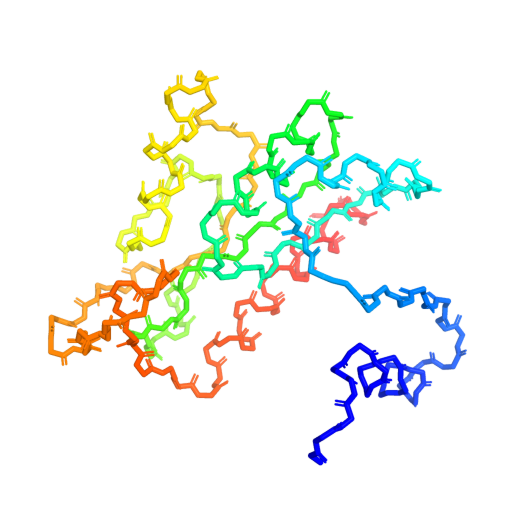ATOM 704 C CA . TYR A 1 95 ? 10.880 -13.910 0.523 1.00 91.38 95 TYR A CA 1
ATOM 705 C C . TYR A 1 95 ? 10.753 -12.601 -0.294 1.00 91.38 95 TYR A C 1
ATOM 707 O O . TYR A 1 95 ? 10.899 -12.583 -1.521 1.00 91.38 95 TYR A O 1
ATOM 715 N N . CYS A 1 96 ? 10.537 -11.475 0.393 1.00 91.25 96 CYS A N 1
ATOM 716 C CA . CYS A 1 96 ? 10.360 -10.156 -0.202 1.00 91.25 96 CYS A CA 1
ATOM 717 C C . CYS A 1 96 ? 11.339 -9.140 0.423 1.00 91.25 96 CYS A C 1
ATOM 719 O O . CYS A 1 96 ? 11.151 -8.742 1.580 1.00 91.25 96 CYS A O 1
ATOM 721 N N . PRO A 1 97 ? 12.365 -8.678 -0.323 1.00 90.69 97 PRO A N 1
ATOM 722 C CA . PRO A 1 97 ? 13.349 -7.716 0.179 1.00 90.69 97 PRO A CA 1
ATOM 723 C C . PRO A 1 97 ? 12.737 -6.389 0.645 1.00 90.69 97 PRO A C 1
ATOM 725 O O . PRO A 1 97 ? 13.126 -5.864 1.690 1.00 90.69 97 PRO A O 1
ATOM 728 N N . LEU A 1 98 ? 11.739 -5.866 -0.082 1.00 92.00 98 LEU A N 1
ATOM 729 C CA . LEU A 1 98 ? 11.047 -4.637 0.314 1.00 92.00 98 LEU A CA 1
ATOM 730 C C . LEU A 1 98 ? 10.305 -4.829 1.642 1.00 92.00 98 LEU A C 1
ATOM 732 O O . LEU A 1 98 ? 10.481 -4.021 2.550 1.00 92.00 98 LEU A O 1
ATOM 736 N N . ALA A 1 99 ? 9.559 -5.928 1.794 1.00 95.06 99 ALA A N 1
ATOM 737 C CA . ALA A 1 99 ? 8.851 -6.228 3.037 1.00 95.06 99 ALA A CA 1
ATOM 738 C C . ALA A 1 99 ? 9.818 -6.391 4.220 1.00 95.06 99 ALA A C 1
ATOM 740 O O . ALA A 1 99 ? 9.570 -5.860 5.301 1.00 95.06 99 ALA A O 1
ATOM 741 N N . TYR A 1 100 ? 10.962 -7.054 4.010 1.00 95.06 100 TYR A N 1
ATOM 742 C CA . TYR A 1 100 ? 12.014 -7.165 5.023 1.00 95.06 100 TYR A CA 1
ATOM 743 C C . TYR A 1 100 ? 12.531 -5.789 5.464 1.00 95.06 100 TYR A C 1
ATOM 745 O O . TYR A 1 100 ? 12.613 -5.512 6.662 1.00 95.06 100 TYR A O 1
ATOM 753 N N . MET A 1 101 ? 12.847 -4.907 4.512 1.00 95.88 101 MET A N 1
ATOM 754 C CA . MET A 1 101 ? 13.333 -3.560 4.816 1.00 95.88 101 MET A CA 1
ATOM 755 C C . MET A 1 101 ? 12.273 -2.700 5.506 1.00 95.88 101 MET A C 1
ATOM 757 O O . MET A 1 101 ? 12.612 -1.947 6.424 1.00 95.88 101 MET A O 1
ATOM 761 N N . VAL A 1 102 ? 11.005 -2.847 5.113 1.00 97.19 102 VAL A N 1
ATOM 762 C CA . VAL A 1 102 ? 9.870 -2.187 5.764 1.00 97.19 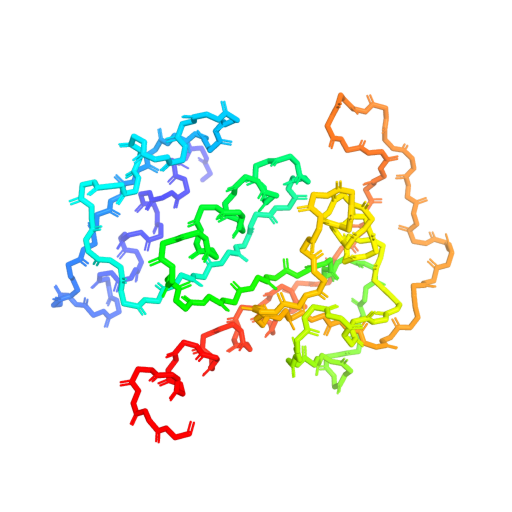102 VAL A CA 1
ATOM 763 C C . VAL A 1 102 ? 9.764 -2.635 7.219 1.00 97.19 102 VAL A C 1
ATOM 765 O O . VAL A 1 102 ? 9.848 -1.798 8.118 1.00 97.19 102 VAL A O 1
ATOM 768 N N . ARG A 1 103 ? 9.706 -3.951 7.475 1.00 97.81 103 ARG A N 1
ATOM 769 C CA . ARG A 1 103 ? 9.693 -4.511 8.839 1.00 97.81 103 ARG A CA 1
ATOM 770 C C . ARG A 1 103 ? 10.877 -4.028 9.660 1.00 97.81 103 ARG A C 1
ATOM 772 O O . ARG A 1 103 ? 10.699 -3.555 10.774 1.00 97.81 103 ARG A O 1
ATOM 779 N N . LYS A 1 104 ? 12.089 -4.084 9.105 1.00 97.62 104 LYS A N 1
ATOM 780 C CA . LYS A 1 104 ? 13.311 -3.658 9.800 1.00 97.62 104 LYS A CA 1
ATOM 781 C C . LYS A 1 104 ? 13.242 -2.200 10.261 1.00 97.62 104 LYS A C 1
ATOM 783 O O . LYS A 1 104 ? 13.739 -1.898 11.343 1.00 97.62 104 LYS A O 1
ATOM 788 N N . ARG A 1 105 ? 12.656 -1.298 9.465 1.00 96.94 105 ARG A N 1
ATOM 789 C CA . ARG A 1 105 ? 12.460 0.109 9.855 1.00 96.94 105 ARG A CA 1
ATOM 790 C C . ARG A 1 105 ? 11.332 0.263 10.878 1.00 96.94 105 ARG A C 1
ATOM 792 O O . ARG A 1 105 ? 11.557 0.891 11.904 1.00 96.94 105 ARG A O 1
ATOM 799 N N . LEU A 1 106 ? 10.179 -0.365 10.653 1.00 97.56 106 LEU A N 1
ATOM 800 C CA . LEU A 1 106 ? 9.028 -0.301 11.564 1.00 97.56 106 LEU A CA 1
ATOM 801 C C . LEU A 1 106 ? 9.325 -0.896 12.948 1.00 97.56 106 LEU A C 1
ATOM 803 O O . LEU A 1 106 ? 8.938 -0.319 13.959 1.00 97.56 106 LEU A O 1
ATOM 807 N N . HIS A 1 107 ? 10.094 -1.984 13.021 1.00 98.00 107 HIS A N 1
ATOM 808 C CA . HIS A 1 107 ? 10.463 -2.618 14.289 1.00 98.00 107 HIS A CA 1
ATOM 809 C C . HIS A 1 107 ? 11.274 -1.681 15.194 1.00 98.00 107 HIS A C 1
ATOM 811 O O . HIS A 1 107 ? 11.112 -1.726 16.412 1.00 98.00 107 HIS A O 1
ATOM 817 N N . LYS A 1 108 ? 12.119 -0.812 14.615 1.00 97.25 108 LYS A N 1
ATOM 818 C CA . LYS A 1 108 ? 12.855 0.219 15.371 1.00 97.25 108 LYS A CA 1
ATOM 819 C C . LYS A 1 108 ? 11.929 1.273 15.979 1.00 97.25 108 LYS A C 1
ATOM 821 O O . LYS A 1 108 ? 12.309 1.924 16.941 1.00 97.25 108 LYS A O 1
ATOM 826 N N . LEU A 1 109 ? 10.732 1.417 15.421 1.00 95.44 109 LEU A N 1
ATOM 827 C CA . LEU A 1 109 ? 9.681 2.328 15.862 1.00 95.44 109 LEU A CA 1
ATOM 828 C C . LEU A 1 109 ? 8.648 1.620 16.758 1.00 95.44 109 LEU A C 1
ATOM 830 O O . LEU A 1 109 ? 7.604 2.185 17.056 1.00 95.44 109 LEU A O 1
ATOM 834 N N . GLY A 1 110 ? 8.901 0.366 17.151 1.00 97.50 110 GLY A N 1
ATOM 835 C CA . GLY A 1 110 ? 7.987 -0.435 17.970 1.00 97.50 110 GLY A CA 1
ATOM 836 C C . GLY A 1 110 ? 6.822 -1.079 17.207 1.00 97.50 110 GLY A C 1
ATOM 837 O O . GLY A 1 110 ? 6.072 -1.852 17.797 1.00 97.50 110 GLY A O 1
ATOM 838 N N . ILE A 1 111 ? 6.694 -0.844 15.899 1.00 98.00 111 ILE A N 1
ATOM 839 C CA . ILE A 1 111 ? 5.599 -1.356 15.065 1.00 98.00 111 ILE A CA 1
ATOM 840 C C . ILE A 1 111 ? 5.996 -2.719 14.490 1.00 98.00 111 ILE A C 1
ATOM 842 O O . ILE A 1 111 ? 6.999 -2.827 13.787 1.00 98.00 111 ILE A O 1
ATOM 846 N N . ARG A 1 112 ? 5.212 -3.768 14.768 1.00 97.81 112 ARG A N 1
ATOM 847 C CA . ARG A 1 112 ? 5.492 -5.151 14.315 1.00 97.81 112 ARG A CA 1
ATOM 848 C C . ARG A 1 112 ? 4.375 -5.800 13.498 1.00 97.81 112 ARG A C 1
ATOM 850 O O . ARG A 1 112 ? 4.632 -6.777 12.806 1.00 97.81 112 ARG A O 1
ATOM 857 N N . THR A 1 113 ? 3.160 -5.279 13.597 1.00 98.06 113 THR A N 1
ATOM 858 C CA . THR A 1 113 ? 1.927 -5.814 13.005 1.00 98.06 113 THR A CA 1
ATOM 859 C C . THR A 1 113 ? 0.926 -4.666 12.851 1.00 98.06 113 THR A C 1
ATOM 861 O O . THR A 1 113 ? 1.209 -3.555 13.309 1.00 98.06 113 THR A O 1
ATOM 864 N N . GLY A 1 114 ? -0.227 -4.922 12.239 1.00 96.88 114 GLY A N 1
ATOM 865 C CA . GLY A 1 114 ? -1.366 -4.004 12.237 1.00 96.88 114 GLY A CA 1
ATOM 866 C C . GLY A 1 114 ? -1.774 -3.505 10.856 1.00 96.88 114 GLY A C 1
ATOM 867 O O . GLY A 1 114 ? -2.643 -2.644 10.771 1.00 96.88 114 GLY A O 1
ATOM 868 N N . PHE A 1 115 ? -1.180 -4.023 9.778 1.00 98.56 115 PHE A N 1
ATOM 869 C CA . PHE A 1 115 ? -1.623 -3.703 8.422 1.00 98.56 115 PHE A CA 1
ATOM 870 C C . PHE A 1 115 ? -1.394 -4.859 7.452 1.00 98.56 115 PHE A C 1
ATOM 872 O O . PHE A 1 115 ? -0.456 -5.653 7.592 1.00 98.56 115 PHE A O 1
ATOM 879 N N . LEU A 1 116 ? -2.257 -4.928 6.439 1.00 98.69 116 LEU A N 1
ATOM 880 C CA . LEU A 1 116 ? -2.183 -5.946 5.404 1.00 98.69 116 LEU A CA 1
ATOM 881 C C . LEU A 1 116 ? -1.081 -5.614 4.395 1.00 98.69 116 LEU A C 1
ATOM 883 O O . LEU A 1 116 ? -0.905 -4.471 3.978 1.00 98.69 116 LEU A O 1
ATOM 887 N N . ALA A 1 117 ? -0.363 -6.636 3.956 1.00 98.56 117 ALA A N 1
ATOM 888 C CA . ALA A 1 117 ? 0.671 -6.549 2.946 1.00 98.56 117 ALA A CA 1
ATOM 889 C C . ALA A 1 117 ? 0.413 -7.572 1.835 1.00 98.56 117 ALA A C 1
ATOM 891 O O . ALA A 1 117 ? 0.174 -8.753 2.105 1.00 98.56 117 ALA A O 1
ATOM 892 N N . VAL A 1 118 ? 0.502 -7.116 0.585 1.00 98.56 118 VAL A N 1
ATOM 893 C CA . VAL A 1 118 ? 0.517 -7.990 -0.594 1.00 98.56 118 VAL A CA 1
ATOM 894 C C . VAL A 1 118 ? 1.961 -8.286 -0.962 1.00 98.56 118 VAL A C 1
ATOM 896 O O . VAL A 1 118 ? 2.753 -7.370 -1.185 1.00 98.56 118 VAL A O 1
ATOM 899 N N . TYR A 1 119 ? 2.318 -9.564 -1.008 1.00 97.19 119 TYR A N 1
ATOM 900 C CA . TYR A 1 119 ? 3.671 -10.035 -1.304 1.00 97.19 119 TYR A CA 1
ATOM 901 C C . TYR A 1 119 ? 3.622 -11.366 -2.060 1.00 97.19 119 TYR A C 1
ATOM 903 O O . TYR A 1 119 ? 2.561 -11.969 -2.184 1.00 97.19 119 TYR A O 1
ATOM 911 N N . SER A 1 120 ? 4.765 -11.826 -2.570 1.00 96.00 120 SER A N 1
ATOM 912 C CA . SER A 1 120 ? 4.891 -13.153 -3.183 1.00 96.00 120 SER A CA 1
ATOM 913 C C . SER A 1 120 ? 5.789 -14.053 -2.336 1.00 96.00 120 SER A C 1
ATOM 915 O O . SER A 1 120 ? 6.862 -13.621 -1.907 1.00 96.00 120 SER A O 1
ATOM 917 N N . GLU A 1 121 ? 5.353 -15.297 -2.127 1.00 94.94 121 GLU A N 1
ATOM 918 C CA . GLU A 1 121 ? 6.130 -16.375 -1.492 1.00 94.94 121 GLU A CA 1
ATOM 919 C C . GLU A 1 121 ? 7.122 -17.047 -2.456 1.00 94.94 121 GLU A C 1
ATOM 921 O O . GLU A 1 121 ? 7.868 -17.942 -2.067 1.00 94.94 121 GLU A O 1
ATOM 926 N N . GLU A 1 122 ? 7.152 -16.643 -3.727 1.00 91.88 122 GLU A N 1
ATOM 927 C CA . GLU A 1 122 ? 8.187 -17.077 -4.663 1.00 91.88 122 GLU A CA 1
ATOM 928 C C . GLU A 1 122 ? 9.557 -16.615 -4.152 1.00 91.88 122 GLU A C 1
ATOM 930 O O . GLU A 1 122 ? 9.699 -15.478 -3.706 1.00 91.88 122 GLU A O 1
ATOM 935 N N . MET A 1 123 ? 10.584 -17.462 -4.198 1.00 84.25 123 MET A N 1
ATOM 936 C CA . MET A 1 123 ? 11.934 -17.029 -3.837 1.00 84.25 123 MET A CA 1
ATOM 937 C C . MET A 1 123 ? 12.491 -16.103 -4.930 1.00 84.25 123 MET A C 1
ATOM 939 O O . MET A 1 123 ? 12.322 -16.400 -6.111 1.00 84.25 123 MET A O 1
ATOM 943 N N . PRO A 1 124 ? 13.114 -14.960 -4.583 1.00 73.44 124 PRO A N 1
ATOM 944 C CA . PRO A 1 124 ? 13.836 -14.165 -5.571 1.00 73.44 124 PRO A CA 1
ATOM 945 C C . PRO A 1 124 ? 14.941 -15.019 -6.205 1.00 73.44 124 PRO A C 1
ATOM 947 O O . PRO A 1 124 ? 15.661 -15.699 -5.481 1.00 73.44 124 PRO A O 1
ATOM 950 N N . HIS A 1 125 ? 15.084 -14.972 -7.528 1.00 70.44 125 HIS A N 1
ATOM 951 C CA . HIS A 1 125 ? 16.240 -15.568 -8.200 1.00 70.44 125 HIS A CA 1
ATOM 952 C C . HIS A 1 125 ? 17.419 -14.591 -8.109 1.00 70.44 125 HIS A C 1
ATOM 954 O O . HIS A 1 125 ? 17.264 -13.429 -8.489 1.00 70.44 125 HIS A O 1
ATOM 960 N N . ASP A 1 126 ? 18.581 -15.028 -7.620 1.00 60.62 126 ASP A N 1
ATOM 961 C CA . ASP A 1 126 ? 19.746 -14.152 -7.389 1.00 60.62 126 ASP A CA 1
ATOM 962 C C . ASP A 1 126 ? 20.211 -13.411 -8.658 1.00 60.62 126 ASP A C 1
ATOM 964 O O . ASP A 1 126 ? 20.636 -12.260 -8.591 1.00 60.62 126 ASP A O 1
ATOM 968 N N . GLU A 1 127 ? 20.025 -14.015 -9.834 1.00 59.78 127 GLU A N 1
ATOM 969 C CA . GLU A 1 127 ? 20.404 -13.448 -11.138 1.00 59.78 127 GLU A CA 1
ATOM 970 C C . GLU A 1 127 ? 19.536 -12.261 -11.592 1.00 59.78 127 GLU A C 1
ATOM 972 O O . GLU A 1 127 ? 19.859 -11.570 -12.555 1.00 59.78 127 GLU A O 1
ATOM 977 N N . SER A 1 128 ? 18.418 -12.001 -10.913 1.00 58.66 128 SER A N 1
ATOM 978 C CA . SER A 1 128 ? 17.455 -10.968 -11.314 1.00 58.66 128 SER A CA 1
ATOM 979 C C . SER A 1 128 ? 17.801 -9.556 -10.826 1.00 58.66 128 SER A C 1
ATOM 981 O O . SER A 1 128 ? 17.125 -8.595 -11.208 1.00 58.66 128 SER A O 1
ATOM 983 N N . MET A 1 129 ? 18.816 -9.415 -9.965 1.00 56.22 129 MET A N 1
ATOM 984 C CA . MET A 1 129 ? 19.180 -8.143 -9.343 1.00 56.22 129 MET A CA 1
ATOM 985 C C . MET A 1 129 ? 20.282 -7.432 -10.130 1.00 56.22 129 MET A C 1
ATOM 987 O O . MET A 1 129 ? 21.451 -7.801 -10.054 1.00 56.22 129 MET A O 1
ATOM 991 N N . VAL A 1 130 ? 19.928 -6.346 -10.821 1.00 59.03 130 VAL A N 1
ATOM 992 C CA . VAL A 1 130 ? 20.912 -5.426 -11.403 1.00 59.03 130 VAL A CA 1
ATOM 993 C C . VAL A 1 130 ? 21.173 -4.301 -10.403 1.00 59.03 130 VAL A C 1
ATOM 995 O O . VAL A 1 130 ? 20.244 -3.646 -9.921 1.00 59.03 130 VAL A O 1
ATOM 998 N N . LEU A 1 131 ? 22.439 -4.084 -10.050 1.00 55.69 131 LEU A N 1
ATOM 999 C CA . LEU A 1 131 ? 22.843 -2.974 -9.187 1.00 55.69 131 LEU A CA 1
ATOM 1000 C C . LEU A 1 131 ? 22.736 -1.661 -9.974 1.00 55.69 131 LEU A C 1
ATOM 1002 O O . LEU A 1 131 ? 23.462 -1.459 -10.942 1.00 55.69 131 LEU A O 1
ATOM 1006 N N . GLU A 1 132 ? 21.852 -0.757 -9.544 1.00 51.59 132 GLU A N 1
ATOM 1007 C CA . GLU A 1 132 ? 21.774 0.606 -10.080 1.00 51.59 132 GLU A CA 1
ATOM 1008 C C . GLU A 1 132 ? 22.334 1.606 -9.056 1.00 51.59 132 GLU A C 1
ATOM 1010 O O . GLU A 1 132 ? 21.875 1.632 -7.910 1.00 51.59 132 GLU A O 1
ATOM 1015 N N . PRO A 1 133 ? 23.289 2.473 -9.435 1.00 44.78 133 PRO A N 1
ATOM 1016 C CA . PRO A 1 133 ? 23.810 3.513 -8.560 1.00 44.78 133 PRO A CA 1
ATOM 1017 C C . PRO A 1 133 ? 22.874 4.731 -8.591 1.00 44.78 133 PRO A C 1
ATOM 1019 O O . PRO A 1 133 ? 23.221 5.787 -9.113 1.00 44.78 133 PRO A O 1
ATOM 1022 N N . SER A 1 134 ? 21.657 4.602 -8.056 1.00 50.12 134 SER A N 1
ATOM 1023 C CA . SER A 1 134 ? 20.732 5.735 -7.907 1.00 50.12 134 SER A CA 1
ATOM 1024 C C . SER A 1 134 ? 20.514 6.082 -6.431 1.00 50.12 134 SER A C 1
ATOM 1026 O O . SER A 1 134 ? 20.504 5.205 -5.566 1.00 50.12 134 SER A O 1
ATOM 1028 N N . ARG A 1 135 ? 20.312 7.375 -6.125 1.00 43.78 135 ARG A N 1
ATOM 1029 C CA . ARG A 1 135 ? 20.153 7.891 -4.745 1.00 43.78 135 ARG A CA 1
ATOM 1030 C C . ARG A 1 135 ? 19.056 7.179 -3.934 1.00 43.78 135 ARG A C 1
ATOM 1032 O O . ARG A 1 135 ? 19.189 7.084 -2.718 1.00 43.78 135 ARG A O 1
ATOM 1039 N N . ASN A 1 136 ? 18.019 6.653 -4.596 1.00 44.56 136 ASN A N 1
ATOM 1040 C CA . ASN A 1 136 ? 16.815 6.118 -3.946 1.00 44.56 136 ASN A CA 1
ATOM 1041 C C . ASN A 1 136 ? 16.534 4.624 -4.222 1.00 44.56 136 ASN A C 1
ATOM 1043 O O . ASN A 1 136 ? 15.655 4.053 -3.576 1.00 44.56 136 ASN A O 1
ATOM 1047 N N . LYS A 1 137 ? 17.273 3.967 -5.129 1.00 47.44 137 LYS A N 1
ATOM 1048 C CA . LYS A 1 137 ? 17.112 2.540 -5.473 1.00 47.44 137 LYS A CA 1
ATOM 1049 C C . LYS A 1 137 ? 18.479 1.864 -5.537 1.00 47.44 137 LYS A C 1
ATOM 1051 O O . LYS A 1 137 ? 19.287 2.206 -6.389 1.00 47.44 137 LYS A O 1
ATOM 1056 N N . LYS A 1 138 ? 18.718 0.909 -4.626 1.00 47.06 138 LYS A N 1
ATOM 1057 C CA . LYS A 1 138 ? 19.967 0.121 -4.540 1.00 47.06 138 LYS A CA 1
ATOM 1058 C C . LYS A 1 138 ? 20.042 -1.037 -5.547 1.00 47.0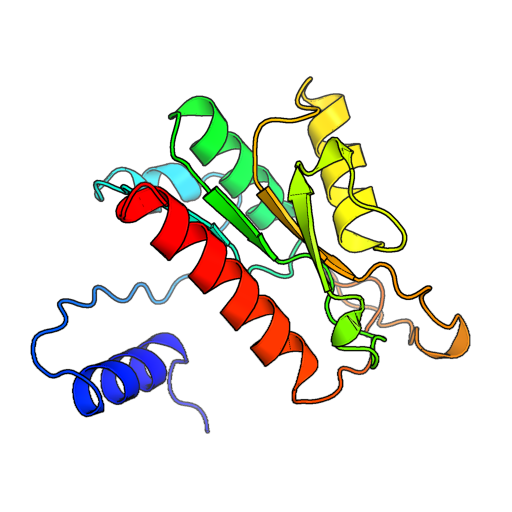6 138 LYS A C 1
ATOM 1060 O O . LYS A 1 138 ? 21.121 -1.576 -5.761 1.00 47.06 138 LYS A O 1
ATOM 1065 N N . SER A 1 139 ? 18.916 -1.432 -6.134 1.00 55.50 139 SER A N 1
ATOM 1066 C CA . SER A 1 139 ? 18.844 -2.442 -7.188 1.00 55.50 139 SER A CA 1
ATOM 1067 C C . SER A 1 139 ? 17.577 -2.247 -8.017 1.00 55.50 139 SER A C 1
ATOM 1069 O O . SER A 1 139 ? 16.543 -1.813 -7.495 1.00 55.50 139 SER A O 1
ATOM 1071 N N . GLN A 1 140 ? 17.664 -2.558 -9.307 1.00 57.47 140 GLN A N 1
ATOM 1072 C CA . GLN A 1 140 ? 16.529 -2.649 -10.214 1.00 57.47 140 GLN A CA 1
ATOM 1073 C C . GLN A 1 140 ? 16.325 -4.121 -10.571 1.00 57.47 140 GLN A C 1
ATOM 1075 O O . GLN A 1 140 ? 17.266 -4.837 -10.906 1.00 57.47 140 GLN A O 1
ATOM 1080 N N . VAL A 1 141 ? 15.084 -4.577 -10.443 1.00 68.12 141 VAL A N 1
ATOM 1081 C CA . VAL A 1 141 ? 14.666 -5.931 -10.801 1.00 68.12 141 VAL A CA 1
ATOM 1082 C C . VAL A 1 141 ? 13.669 -5.829 -11.946 1.00 68.12 141 VAL A C 1
ATOM 1084 O O . VAL A 1 141 ? 12.702 -5.062 -11.870 1.00 68.12 141 VAL A O 1
ATOM 1087 N N . GLY A 1 142 ? 13.897 -6.600 -13.010 1.00 71.62 142 GLY A N 1
ATOM 1088 C CA . GLY A 1 142 ? 12.923 -6.747 -14.088 1.00 71.62 142 GLY A CA 1
ATOM 1089 C C . GLY A 1 142 ? 11.581 -7.219 -13.526 1.00 71.62 142 GLY A C 1
ATOM 1090 O O . GLY A 1 142 ? 11.525 -7.977 -12.556 1.00 71.62 142 GLY A O 1
ATOM 1091 N N . THR A 1 143 ? 10.481 -6.739 -14.097 1.00 79.44 143 THR A N 1
ATOM 1092 C CA . THR A 1 143 ? 9.136 -7.117 -13.655 1.00 79.44 143 THR A CA 1
ATOM 1093 C C . THR A 1 143 ? 8.324 -7.579 -14.853 1.00 79.44 143 THR A C 1
ATOM 1095 O O . THR A 1 143 ? 8.230 -6.863 -15.848 1.00 79.44 143 THR A O 1
ATOM 1098 N N . VAL A 1 144 ? 7.734 -8.772 -14.759 1.00 87.19 144 VAL A N 1
ATOM 1099 C CA . VAL A 1 144 ? 6.820 -9.276 -15.788 1.00 87.19 144 VAL A CA 1
ATOM 1100 C C . VAL A 1 144 ? 5.506 -8.497 -15.709 1.00 87.19 144 VAL A C 1
ATOM 1102 O O . VAL A 1 144 ? 4.998 -8.239 -14.619 1.00 87.19 144 VAL A O 1
ATOM 1105 N N . SER A 1 145 ? 4.953 -8.112 -16.860 1.00 88.50 145 SER A N 1
ATOM 1106 C CA . SER A 1 145 ? 3.854 -7.140 -16.973 1.00 88.50 145 SER A CA 1
ATOM 1107 C C . SER A 1 145 ? 2.616 -7.454 -16.124 1.00 88.50 145 SER A C 1
ATOM 1109 O O . SER A 1 145 ? 2.007 -6.535 -15.580 1.00 88.50 145 SER A O 1
ATOM 1111 N N . TYR A 1 146 ? 2.248 -8.730 -15.973 1.00 93.06 146 TYR A N 1
ATOM 1112 C CA . TYR A 1 146 ? 1.063 -9.124 -15.205 1.00 93.06 146 TYR A CA 1
ATOM 1113 C C . TYR A 1 146 ? 1.274 -9.087 -13.689 1.00 93.06 146 TYR A C 1
ATOM 1115 O O . TYR A 1 146 ? 0.299 -8.981 -12.950 1.00 93.06 146 TYR A O 1
ATOM 1123 N N . MET A 1 147 ? 2.511 -9.159 -13.193 1.00 94.00 147 MET A N 1
ATOM 1124 C CA . MET A 1 147 ? 2.751 -9.311 -11.756 1.00 94.00 147 MET A CA 1
ATOM 1125 C C . MET A 1 147 ? 2.301 -8.078 -10.944 1.00 94.00 147 MET A C 1
ATOM 1127 O O . MET A 1 147 ? 1.564 -8.252 -9.971 1.00 94.00 147 MET A O 1
ATOM 1131 N N . PRO A 1 148 ? 2.613 -6.826 -11.345 1.00 94.06 148 PRO A N 1
ATOM 1132 C CA . PRO A 1 148 ? 2.066 -5.639 -10.688 1.00 94.06 148 PRO A CA 1
ATOM 1133 C C . PRO A 1 148 ? 0.539 -5.563 -10.758 1.00 94.06 148 PRO A C 1
ATOM 1135 O O . PRO A 1 148 ? -0.090 -5.113 -9.803 1.00 94.06 148 PRO A O 1
ATOM 1138 N N . ALA A 1 149 ? -0.060 -6.022 -11.863 1.00 95.56 149 ALA A N 1
ATOM 1139 C CA . ALA A 1 149 ? -1.512 -6.048 -12.013 1.00 95.56 149 ALA A CA 1
ATOM 1140 C C . ALA A 1 149 ? -2.153 -7.021 -11.013 1.00 95.56 149 ALA A C 1
ATOM 1142 O O . ALA A 1 149 ? -3.097 -6.642 -10.325 1.00 95.56 149 ALA A O 1
ATOM 1143 N N . VAL A 1 150 ? -1.591 -8.224 -10.849 1.00 97.44 150 VAL A N 1
ATOM 1144 C CA . VAL A 1 150 ? -2.044 -9.200 -9.843 1.00 97.44 150 VAL A CA 1
ATOM 1145 C C . VAL A 1 150 ? -1.916 -8.628 -8.430 1.00 97.44 150 VAL A C 1
ATOM 1147 O O . VAL A 1 150 ? -2.869 -8.707 -7.658 1.00 97.44 150 VAL A O 1
ATOM 1150 N N . PHE A 1 151 ? -0.792 -7.984 -8.094 1.00 97.81 151 PHE A N 1
ATOM 1151 C CA . PHE A 1 151 ? -0.633 -7.308 -6.799 1.00 97.81 151 PHE A CA 1
ATOM 1152 C C . PHE A 1 151 ? -1.712 -6.235 -6.587 1.00 97.81 151 PHE A C 1
ATOM 1154 O O . PHE A 1 151 ? -2.327 -6.183 -5.523 1.00 97.81 151 PHE A O 1
ATOM 1161 N N . GLY A 1 152 ? -1.980 -5.419 -7.610 1.00 97.81 152 GLY A N 1
ATOM 1162 C CA . GLY A 1 152 ? -3.045 -4.417 -7.593 1.00 97.81 152 GLY A CA 1
ATOM 1163 C C . GLY A 1 152 ? -4.433 -5.025 -7.374 1.00 97.81 152 GLY A C 1
ATOM 1164 O O . GLY A 1 152 ? -5.188 -4.527 -6.541 1.00 97.81 152 GLY A O 1
ATOM 1165 N N . CYS A 1 153 ? -4.752 -6.135 -8.047 1.00 98.25 153 CYS A N 1
ATOM 1166 C CA . CYS A 1 153 ? -6.007 -6.864 -7.853 1.00 98.25 153 CYS A CA 1
ATOM 1167 C C . CYS A 1 153 ? -6.156 -7.386 -6.418 1.00 98.25 153 CYS A C 1
ATOM 1169 O O . CYS A 1 153 ? -7.229 -7.259 -5.834 1.00 98.25 153 CYS A O 1
ATOM 1171 N N . VAL A 1 154 ? -5.088 -7.918 -5.817 1.00 98.50 154 VAL A N 1
ATOM 1172 C CA . VAL A 1 154 ? -5.124 -8.401 -4.426 1.00 98.50 154 VAL A CA 1
ATOM 1173 C C . VAL A 1 154 ? -5.242 -7.238 -3.428 1.00 98.50 154 VAL A C 1
ATOM 1175 O O . VAL A 1 154 ? -5.958 -7.356 -2.433 1.00 98.50 154 VAL A O 1
ATOM 1178 N N . CYS A 1 155 ? -4.626 -6.082 -3.700 1.00 98.69 155 CYS A N 1
ATOM 1179 C CA . CYS A 1 155 ? -4.865 -4.863 -2.920 1.00 98.69 155 CYS A CA 1
ATOM 1180 C C . CYS A 1 155 ? -6.330 -4.406 -3.010 1.00 98.69 155 CYS A C 1
ATOM 1182 O O . CYS A 1 155 ? -6.941 -4.093 -1.989 1.00 98.69 155 CYS A O 1
ATOM 1184 N N . ALA A 1 156 ? -6.912 -4.402 -4.213 1.00 98.31 156 ALA A N 1
ATOM 1185 C CA . ALA A 1 156 ? -8.315 -4.051 -4.415 1.00 98.31 156 ALA A CA 1
ATOM 1186 C C . ALA A 1 156 ? -9.251 -5.032 -3.693 1.00 98.31 156 ALA A C 1
ATOM 1188 O O . ALA A 1 156 ? -10.200 -4.602 -3.045 1.00 98.31 156 ALA A O 1
ATOM 1189 N N . GLN A 1 157 ? -8.943 -6.334 -3.723 1.00 98.12 157 GLN A N 1
ATOM 1190 C CA . GLN A 1 157 ? -9.655 -7.344 -2.939 1.00 98.12 157 GLN A CA 1
ATOM 1191 C C . GLN A 1 157 ? -9.644 -6.995 -1.446 1.00 98.12 157 GLN A C 1
ATOM 1193 O O . GLN A 1 157 ? -10.693 -7.050 -0.814 1.00 98.12 157 GLN A O 1
ATOM 1198 N N . ALA A 1 158 ? -8.494 -6.617 -0.876 1.00 98.44 158 ALA A N 1
ATOM 1199 C CA . ALA A 1 158 ? -8.405 -6.235 0.535 1.00 98.44 158 ALA A CA 1
ATOM 1200 C C . ALA A 1 158 ? -9.307 -5.033 0.871 1.00 98.44 158 ALA A C 1
ATOM 1202 O O . ALA A 1 158 ? -10.026 -5.073 1.868 1.00 98.44 158 ALA A O 1
ATOM 1203 N N . ALA A 1 159 ? -9.308 -4.006 0.016 1.00 98.38 159 ALA A N 1
ATOM 1204 C CA . ALA A 1 159 ? -10.156 -2.827 0.184 1.00 98.38 159 ALA A CA 1
ATOM 1205 C C . ALA A 1 159 ? -11.650 -3.173 0.091 1.00 98.38 159 ALA A C 1
ATOM 1207 O O . ALA A 1 159 ? -12.420 -2.806 0.973 1.00 98.38 159 ALA A O 1
ATOM 1208 N N . ILE A 1 160 ? -12.055 -3.921 -0.941 1.00 98.25 160 ILE A N 1
ATOM 1209 C CA . ILE A 1 160 ? -13.453 -4.324 -1.153 1.00 98.25 160 ILE A CA 1
ATOM 1210 C C . ILE A 1 160 ? -13.954 -5.132 0.041 1.00 98.25 160 ILE A C 1
ATOM 1212 O O . ILE A 1 160 ? -14.975 -4.778 0.616 1.00 98.25 160 ILE A O 1
ATOM 1216 N N . ARG A 1 161 ? -13.202 -6.158 0.456 1.00 97.88 161 ARG A N 1
ATOM 1217 C CA . ARG A 1 161 ? -13.545 -7.008 1.604 1.00 97.88 161 ARG A CA 1
ATOM 1218 C C . ARG A 1 161 ? -13.751 -6.207 2.883 1.00 97.88 161 ARG A C 1
ATOM 1220 O O . ARG A 1 161 ? -14.734 -6.415 3.589 1.00 97.88 161 ARG A O 1
ATOM 1227 N N . HIS A 1 162 ? -12.854 -5.258 3.145 1.00 97.44 162 HIS A N 1
ATOM 1228 C CA . HIS A 1 162 ? -12.963 -4.376 4.300 1.00 97.44 162 HIS A CA 1
ATOM 1229 C C . HIS A 1 162 ? -14.217 -3.494 4.238 1.00 97.44 162 HIS A C 1
ATOM 1231 O O . HIS A 1 162 ? -14.983 -3.455 5.195 1.00 97.44 162 HIS A O 1
ATOM 1237 N N . LEU A 1 163 ? -14.442 -2.815 3.110 1.00 97.38 163 LEU A N 1
ATOM 1238 C CA . LEU A 1 163 ? -15.540 -1.857 2.948 1.00 97.38 163 LEU A CA 1
ATOM 1239 C C . LEU A 1 163 ? -16.919 -2.529 2.873 1.00 97.38 163 LEU A C 1
ATOM 1241 O O . LEU A 1 163 ? -17.907 -1.930 3.288 1.00 97.38 163 LEU A O 1
ATOM 1245 N N . SER A 1 164 ? -17.004 -3.757 2.351 1.00 97.19 164 SER A N 1
ATOM 1246 C CA . SER A 1 164 ? -18.263 -4.503 2.239 1.00 97.19 164 SER A CA 1
ATOM 1247 C C . SER A 1 164 ? -18.525 -5.472 3.396 1.00 97.19 164 SER A C 1
ATOM 1249 O O . SER A 1 164 ? -19.617 -6.029 3.465 1.00 97.19 164 SER A O 1
ATOM 1251 N N . GLY A 1 165 ? -17.547 -5.711 4.276 1.00 93.62 165 GLY A N 1
ATOM 1252 C CA . GLY A 1 165 ? -17.680 -6.601 5.433 1.00 93.62 165 GLY A CA 1
ATOM 1253 C C . GLY A 1 165 ? -17.662 -8.106 5.119 1.00 93.62 165 GLY A C 1
ATOM 1254 O O . GLY A 1 165 ? -18.320 -8.862 5.833 1.00 93.62 165 GLY A O 1
ATOM 1255 N N . ILE A 1 166 ? -16.938 -8.544 4.074 1.00 87.25 166 ILE A N 1
ATOM 1256 C CA . ILE A 1 166 ? -16.834 -9.966 3.646 1.00 87.25 166 ILE A CA 1
ATOM 1257 C C . ILE A 1 166 ? -15.416 -10.543 3.765 1.00 87.25 166 ILE A C 1
ATOM 1259 O O . ILE A 1 166 ? -14.424 -9.816 3.546 1.00 87.25 166 ILE A O 1
#

Radius of gyration: 16.34 Å; Cα contacts (8 Å, |Δi|>4): 230; chains: 1; bounding box: 44×36×41 Å

Mean predicted aligned error: 5.35 Å

Foldseek 3Di:
DPDQPQVVVVVVVCVVPVPDDDDGDRDDQDQPCLCVVPVVDDAQEEEAEDAFQRSVLSNVVVCVVVVHAYEYEADLFQDDPLVQKDKDWLLPDPQGPRSVSSQVVVVVVVDRTDYIYIDGPDHRDPVQWDQDPDPGDRTDGHHDPCRVVSSVVVRVVSVCCSVVVD

Solvent-accessible surface area (backbone atoms only — not comparable to full-atom values): 9968 Å² total; per-residue (Å²): 135,92,69,60,66,60,58,56,50,50,52,55,49,36,75,76,38,74,86,63,85,80,90,75,76,96,70,81,73,46,86,83,42,53,58,79,68,45,67,84,53,89,66,84,62,44,82,43,81,60,90,49,69,67,40,44,51,53,49,51,51,51,28,61,75,70,68,39,50,45,34,34,48,43,55,47,48,42,46,82,66,74,88,37,55,45,80,41,47,52,66,72,67,52,64,31,72,52,50,51,54,49,48,61,55,34,47,78,72,74,44,64,68,86,42,37,27,34,41,34,68,53,69,63,56,81,88,42,63,43,80,40,99,48,100,84,39,75,54,50,46,61,59,51,81,62,39,56,54,52,49,50,52,54,46,49,49,54,51,50,27,64,78,73,74,99

Nearest PDB structures (foldseek):
  4d7a-assembly1_B  TM=8.536E-01  e=4.228E-13  Escherichia coli K-12
  4yed-assembly2_C  TM=8.489E-01  e=4.228E-13  Escherichia coli K-12
  4rdi-assembly1_A  TM=8.485E-01  e=5.504E-13  Escherichia coli
  4d7a-assembly2_D  TM=8.647E-01  e=1.385E-12  Escherichia coli K-12
  4yed-assembly2_D  TM=8.408E-01  e=8.209E-12  Escherichia coli K-12

Sequence (166 aa):
VGRPKVAVLSERLKDINPALRIDTVESFLEEGSVAALLDPFRLDFLVDAIDTLSPKICLIQYCLAKGIPMVSAMGAGAKCDATKVRLADISKTCYCPLAYMVRKRLHKLGIRTGFLAVYSEEMPHDESMVLEPSRNKKSQVGTVSYMPAVFGCVCAQAAIRHLSGI